Protein AF-A0A938AY79-F1 (afdb_monomer_lite)

pLDDT: mean 80.28, std 12.56, range [39.19, 93.06]

Secondary structure (DSSP, 8-state):
-HHHHHHTTHHHHHHHHHHHHT--HHHHHHHHHHHHHHHHTTS-HHHHHHHHHHHHHHHHHHTT--HHHHHHHHHHHHHHHHHSTTT-HHHHHHHHHS-TT--HHHHHHHHHHHHHHHHHHHHHHHH-HHHHHHHHHHH--

Foldseek 3Di:
DVVVCVVVCVLVVLVCVCVVPVDQLVNVLVVLLVVLLVCLLPDPLVVSCVVSVVPVQVSCVSNVHDSQLSVVLSVLSSVLSCLADDPVVVLVVVVVPDDPPQDSVNSNVVSVVVSVVSVVVSVCCVVCVCVRCVVCVVPVD

Structure (mmCIF, N/CA/C/O backbone):
data_AF-A0A938AY79-F1
#
_entry.id   AF-A0A938AY79-F1
#
loop_
_atom_site.group_PDB
_atom_site.id
_atom_site.type_symbol
_atom_site.label_atom_id
_atom_site.label_alt_id
_atom_site.label_comp_id
_atom_site.label_asym_id
_atom_site.label_entity_id
_atom_site.label_seq_id
_atom_site.pdbx_PDB_ins_code
_atom_site.Cartn_x
_atom_site.Cartn_y
_atom_site.Cartn_z
_atom_site.occupancy
_atom_site.B_iso_or_equiv
_atom_site.auth_seq_id
_atom_site.auth_comp_id
_atom_site.auth_asym_id
_atom_site.auth_atom_id
_atom_site.pdbx_PDB_model_num
ATOM 1 N N . PHE A 1 1 ? 21.951 12.305 -7.093 1.00 49.75 1 PHE A N 1
ATOM 2 C CA . PHE A 1 1 ? 21.289 11.034 -6.719 1.00 49.75 1 PHE A CA 1
ATOM 3 C C . PHE A 1 1 ? 21.605 9.860 -7.653 1.00 49.75 1 PHE A C 1
ATOM 5 O O . PHE A 1 1 ? 22.158 8.886 -7.162 1.00 49.75 1 PHE A O 1
ATOM 12 N N . ASN A 1 2 ? 21.381 9.939 -8.977 1.00 39.19 2 ASN A N 1
ATOM 13 C CA . ASN A 1 2 ? 21.724 8.848 -9.924 1.00 39.19 2 ASN A CA 1
ATOM 14 C C . ASN A 1 2 ? 23.193 8.367 -9.846 1.00 39.19 2 ASN A C 1
ATOM 16 O O . ASN A 1 2 ? 23.463 7.175 -9.969 1.00 39.19 2 ASN A O 1
ATOM 20 N N . ASN A 1 3 ? 24.137 9.280 -9.591 1.00 48.50 3 ASN A N 1
ATOM 21 C CA . ASN A 1 3 ? 25.565 8.951 -9.474 1.00 48.50 3 ASN A CA 1
ATOM 22 C C . ASN A 1 3 ? 25.924 8.302 -8.126 1.00 48.50 3 ASN A C 1
ATOM 24 O O . ASN A 1 3 ? 26.797 7.446 -8.089 1.00 48.50 3 ASN A O 1
ATOM 28 N N . LEU A 1 4 ? 25.207 8.633 -7.045 1.00 52.28 4 LEU A N 1
ATOM 29 C CA . LEU A 1 4 ? 25.389 8.024 -5.722 1.00 52.28 4 LEU A CA 1
ATOM 30 C C . LEU A 1 4 ? 24.872 6.575 -5.713 1.00 52.28 4 LEU A C 1
ATOM 32 O O . LEU A 1 4 ? 25.528 5.680 -5.203 1.00 52.28 4 LEU A O 1
ATOM 36 N N . TYR A 1 5 ? 23.736 6.324 -6.372 1.00 51.81 5 TYR A N 1
ATOM 37 C CA . TYR A 1 5 ? 23.151 4.986 -6.525 1.00 51.81 5 TYR A CA 1
ATOM 38 C C . TYR A 1 5 ? 24.025 4.047 -7.377 1.00 51.81 5 TYR A C 1
ATOM 40 O O . TYR A 1 5 ? 24.119 2.850 -7.110 1.00 51.81 5 TYR A O 1
ATOM 48 N N . ARG A 1 6 ? 24.712 4.604 -8.387 1.00 51.44 6 ARG A N 1
ATOM 49 C CA . ARG A 1 6 ? 25.754 3.897 -9.146 1.00 51.44 6 ARG A CA 1
ATOM 50 C C . ARG A 1 6 ? 27.017 3.659 -8.308 1.00 51.44 6 ARG A C 1
ATOM 52 O O . ARG A 1 6 ? 27.554 2.561 -8.370 1.00 51.44 6 ARG A O 1
ATOM 59 N N . ALA A 1 7 ? 27.452 4.645 -7.518 1.00 57.56 7 ALA A N 1
ATOM 60 C CA . ALA A 1 7 ? 28.641 4.549 -6.665 1.00 57.56 7 ALA A CA 1
ATOM 61 C C . ALA A 1 7 ? 28.484 3.546 -5.507 1.00 57.56 7 ALA A C 1
ATOM 63 O O . ALA A 1 7 ? 29.437 2.853 -5.175 1.00 57.56 7 ALA A O 1
ATOM 64 N N . MET A 1 8 ? 27.282 3.413 -4.938 1.00 61.00 8 MET A N 1
ATOM 65 C CA . MET A 1 8 ? 26.979 2.436 -3.879 1.00 61.00 8 MET A CA 1
ATOM 66 C C . MET A 1 8 ? 26.809 0.998 -4.397 1.00 61.00 8 MET A C 1
ATOM 68 O O . MET A 1 8 ? 26.520 0.100 -3.614 1.00 61.00 8 MET A O 1
ATOM 72 N N . GLY A 1 9 ? 26.915 0.759 -5.710 1.00 62.22 9 GLY A N 1
ATOM 73 C CA . GLY A 1 9 ? 26.753 -0.584 -6.271 1.00 62.22 9 GLY A CA 1
ATOM 74 C C . GLY A 1 9 ? 25.336 -1.152 -6.141 1.00 62.22 9 GLY A C 1
ATOM 75 O O . GLY A 1 9 ? 25.135 -2.331 -6.393 1.00 62.22 9 GLY A O 1
ATOM 76 N N . ALA A 1 10 ? 24.323 -0.345 -5.812 1.00 61.88 10 ALA A N 1
ATOM 77 C CA . ALA A 1 10 ? 22.957 -0.834 -5.602 1.00 61.88 10 ALA A CA 1
ATOM 78 C C . ALA A 1 10 ? 22.393 -1.546 -6.847 1.00 61.88 10 ALA A C 1
ATOM 80 O O . ALA A 1 10 ? 21.734 -2.576 -6.735 1.00 61.88 10 ALA A O 1
ATOM 81 N N . LYS A 1 11 ? 22.735 -1.064 -8.054 1.00 57.69 11 LYS A N 1
ATOM 82 C CA . LYS A 1 11 ? 22.389 -1.746 -9.311 1.00 57.69 11 LYS A CA 1
ATOM 83 C C . LYS A 1 11 ? 23.041 -3.132 -9.422 1.00 57.69 11 LYS A C 1
ATOM 85 O O . LYS A 1 11 ? 22.367 -4.058 -9.854 1.00 57.69 11 LYS A O 1
ATOM 90 N N . SER A 1 12 ? 24.322 -3.285 -9.065 1.00 61.22 12 SER A N 1
ATOM 91 C CA . SER A 1 12 ? 24.992 -4.593 -9.127 1.00 61.22 12 SER A CA 1
ATOM 92 C C . SER A 1 12 ? 24.543 -5.506 -7.992 1.00 61.22 12 SER A C 1
ATOM 94 O O . SER A 1 12 ? 24.374 -6.689 -8.226 1.00 61.22 12 SER A O 1
ATOM 96 N N . MET A 1 13 ? 24.261 -4.974 -6.804 1.00 63.38 13 MET A N 1
ATOM 97 C CA . MET A 1 13 ? 23.721 -5.729 -5.674 1.00 63.38 13 MET A CA 1
ATOM 98 C C . MET A 1 13 ? 22.343 -6.311 -6.002 1.00 63.38 13 MET A C 1
ATOM 100 O O . MET A 1 13 ? 22.139 -7.506 -5.830 1.00 63.38 13 MET A O 1
ATOM 104 N N . VAL A 1 14 ? 21.430 -5.508 -6.561 1.00 62.53 14 VAL A N 1
ATOM 105 C CA . VAL A 1 14 ? 20.116 -5.995 -7.012 1.00 62.53 14 VAL A CA 1
ATOM 106 C C . VAL A 1 14 ? 20.273 -6.989 -8.162 1.00 62.53 14 VAL A C 1
ATOM 108 O O . VAL A 1 14 ? 19.686 -8.060 -8.104 1.00 62.53 14 VAL A O 1
ATOM 111 N N . MET A 1 15 ? 21.104 -6.696 -9.170 1.00 60.44 15 MET A N 1
ATOM 112 C CA . MET A 1 15 ? 21.361 -7.625 -10.283 1.00 60.44 15 MET A CA 1
ATOM 113 C C . MET A 1 15 ? 22.013 -8.940 -9.825 1.00 60.44 15 MET A C 1
ATOM 115 O O . MET A 1 15 ? 21.705 -9.980 -10.390 1.00 60.44 15 MET A O 1
ATOM 119 N N . ASN A 1 16 ? 22.868 -8.921 -8.799 1.00 64.25 16 ASN A N 1
ATOM 120 C CA . ASN A 1 16 ? 23.522 -10.108 -8.241 1.00 64.25 16 ASN A CA 1
ATOM 121 C C . ASN A 1 16 ? 22.593 -10.892 -7.302 1.00 64.25 16 ASN A C 1
ATOM 123 O O . ASN A 1 16 ? 22.651 -12.115 -7.291 1.00 64.25 16 ASN A O 1
ATOM 127 N N . MET A 1 17 ? 21.708 -10.228 -6.550 1.00 58.72 17 MET A N 1
ATOM 128 C CA . MET A 1 17 ? 20.646 -10.899 -5.784 1.00 58.72 17 MET A CA 1
ATOM 129 C C . MET A 1 17 ? 19.605 -11.533 -6.716 1.00 58.72 17 MET A C 1
ATOM 131 O O . MET A 1 17 ? 19.168 -12.651 -6.471 1.00 58.72 17 MET A O 1
ATOM 135 N N . VAL A 1 18 ? 19.245 -10.851 -7.809 1.00 56.47 18 VAL A N 1
ATOM 136 C CA . VAL A 1 18 ? 18.355 -11.371 -8.862 1.00 56.47 18 VAL A CA 1
ATOM 137 C C . VAL A 1 18 ? 19.025 -12.514 -9.628 1.00 56.47 18 VAL A C 1
ATOM 139 O O . VAL A 1 18 ? 18.405 -13.550 -9.842 1.00 56.47 18 VAL A O 1
ATOM 142 N N . GLY A 1 19 ? 20.296 -12.351 -10.004 1.00 58.00 19 GLY A N 1
ATOM 143 C CA . GLY A 1 19 ? 21.068 -13.347 -10.750 1.00 58.00 19 GLY A CA 1
ATOM 144 C C . GLY A 1 19 ? 21.511 -14.554 -9.920 1.00 58.00 19 GLY A C 1
ATOM 145 O O . GLY A 1 19 ? 21.723 -15.618 -10.485 1.00 58.00 19 GLY A O 1
ATOM 146 N N . GLY A 1 20 ? 21.634 -14.411 -8.596 1.00 55.38 20 GLY A N 1
ATOM 147 C CA . GLY A 1 20 ? 22.028 -15.488 -7.681 1.00 55.38 20 GLY A CA 1
ATOM 148 C C . GLY A 1 20 ? 20.867 -16.298 -7.096 1.00 55.38 20 GLY A C 1
ATOM 149 O O . GLY A 1 20 ? 21.109 -17.361 -6.534 1.00 55.38 20 GLY A O 1
ATOM 150 N N . LEU A 1 21 ? 19.623 -15.815 -7.211 1.00 51.94 21 LEU A N 1
ATOM 151 C CA . LEU A 1 21 ? 18.430 -16.481 -6.666 1.00 51.94 21 LEU A CA 1
ATOM 152 C C . LEU A 1 21 ? 17.322 -16.735 -7.709 1.00 51.94 21 LEU A C 1
ATOM 154 O O . LEU A 1 21 ? 16.236 -17.151 -7.321 1.00 51.94 21 LEU A O 1
ATOM 158 N N . GLU A 1 22 ? 17.552 -16.463 -9.002 1.00 59.19 22 GLU A N 1
ATOM 159 C CA . GLU A 1 22 ? 16.518 -16.522 -10.062 1.00 59.19 22 GLU A CA 1
ATOM 160 C C . GLU A 1 22 ? 15.197 -15.828 -9.657 1.00 59.19 22 GLU A C 1
ATOM 162 O O . GLU A 1 22 ? 14.101 -16.218 -10.067 1.00 59.19 22 GLU A O 1
ATOM 167 N N . LEU A 1 23 ? 15.264 -14.797 -8.803 1.00 64.25 23 LEU A N 1
ATOM 168 C CA . LEU A 1 23 ? 14.056 -14.183 -8.258 1.00 64.25 23 LEU A CA 1
ATOM 169 C C . LEU A 1 23 ? 13.332 -13.437 -9.373 1.00 64.25 23 LEU A C 1
ATOM 171 O O . LEU A 1 23 ? 13.854 -12.480 -9.948 1.00 64.25 23 LEU A O 1
ATOM 175 N N . SER A 1 24 ? 12.093 -13.852 -9.633 1.00 80.12 24 SER A N 1
ATOM 176 C CA . SER A 1 24 ? 11.204 -13.163 -10.562 1.00 80.12 24 SER A CA 1
ATOM 177 C C . SER A 1 24 ? 11.076 -11.679 -10.173 1.00 80.12 24 SER A C 1
ATOM 179 O O . SER A 1 24 ? 10.829 -11.385 -8.999 1.00 80.12 24 SER A O 1
ATOM 181 N N . PRO A 1 25 ? 11.175 -10.724 -11.121 1.00 82.19 25 PRO A N 1
ATOM 182 C CA . PRO A 1 25 ? 10.957 -9.294 -10.868 1.00 82.19 25 PRO A CA 1
ATOM 183 C C . PRO A 1 25 ? 9.663 -8.988 -10.096 1.00 82.19 25 PRO A C 1
ATOM 185 O O . PRO A 1 25 ? 9.608 -8.045 -9.305 1.00 82.19 25 PRO A O 1
ATOM 188 N N . TRP A 1 26 ? 8.638 -9.825 -10.276 1.00 84.62 26 TRP A N 1
ATOM 189 C CA . TRP A 1 26 ? 7.377 -9.765 -9.538 1.00 84.62 26 TRP A CA 1
ATOM 190 C C . TRP A 1 26 ? 7.526 -10.026 -8.042 1.00 84.62 26 TRP A C 1
ATOM 192 O O . TRP A 1 26 ? 6.877 -9.361 -7.239 1.00 84.62 26 TRP A O 1
ATOM 202 N N . LEU A 1 27 ? 8.396 -10.952 -7.647 1.00 85.50 27 LEU A N 1
ATOM 203 C CA . LEU A 1 27 ? 8.629 -11.263 -6.240 1.00 85.50 27 LEU A CA 1
ATOM 204 C C . LEU A 1 27 ? 9.282 -10.080 -5.517 1.00 85.50 27 LEU A C 1
ATOM 206 O O . LEU A 1 27 ? 8.912 -9.764 -4.388 1.00 85.50 27 LEU A O 1
ATOM 210 N N . ILE A 1 28 ? 10.191 -9.371 -6.189 1.00 87.31 28 ILE A N 1
ATOM 211 C CA . ILE A 1 28 ? 10.795 -8.140 -5.663 1.00 87.31 28 ILE A CA 1
ATOM 212 C C . ILE A 1 28 ? 9.750 -7.030 -5.548 1.00 87.31 28 ILE A C 1
ATOM 214 O O . ILE A 1 28 ? 9.676 -6.376 -4.509 1.00 87.31 28 ILE A O 1
ATOM 218 N N . LEU A 1 29 ? 8.914 -6.840 -6.574 1.00 89.50 29 LEU A N 1
ATOM 219 C CA . LEU A 1 29 ? 7.813 -5.873 -6.536 1.00 89.50 29 LEU A CA 1
ATOM 220 C C . LEU A 1 29 ? 6.882 -6.141 -5.343 1.00 89.50 29 LEU A C 1
ATOM 222 O O . LEU A 1 29 ? 6.621 -5.229 -4.561 1.00 89.50 29 LEU A O 1
ATOM 226 N N . ILE A 1 30 ? 6.419 -7.382 -5.182 1.00 90.12 30 ILE A N 1
ATOM 227 C CA . ILE A 1 30 ? 5.538 -7.783 -4.078 1.00 90.12 30 ILE A CA 1
ATOM 228 C C . ILE A 1 30 ? 6.234 -7.562 -2.733 1.00 90.12 30 ILE A C 1
ATOM 230 O O . ILE A 1 30 ? 5.624 -7.028 -1.812 1.00 90.12 30 ILE A O 1
ATOM 234 N N . SER A 1 31 ? 7.523 -7.888 -2.627 1.00 89.62 31 SER A N 1
ATOM 235 C CA . SER A 1 31 ? 8.295 -7.667 -1.397 1.00 89.62 31 SER A CA 1
ATOM 236 C C . SER A 1 31 ? 8.369 -6.182 -1.035 1.00 89.62 31 SER A C 1
ATOM 238 O O . SER A 1 31 ? 8.147 -5.817 0.117 1.00 89.62 31 SER A O 1
ATOM 240 N N . ILE A 1 32 ? 8.612 -5.307 -2.017 1.00 91.88 32 ILE A N 1
ATOM 241 C CA . ILE A 1 32 ? 8.601 -3.850 -1.822 1.00 91.88 32 ILE A CA 1
ATOM 242 C C . ILE A 1 32 ? 7.213 -3.379 -1.371 1.00 91.88 32 ILE A C 1
ATOM 244 O O . ILE A 1 32 ? 7.116 -2.602 -0.424 1.00 91.88 32 ILE A O 1
ATOM 248 N N . GLN A 1 33 ? 6.141 -3.867 -2.001 1.00 92.25 33 GLN A N 1
ATOM 249 C CA . GLN A 1 33 ? 4.762 -3.535 -1.620 1.00 92.25 33 GLN A CA 1
ATOM 250 C C . GLN A 1 33 ? 4.447 -3.973 -0.182 1.00 92.25 33 GLN A C 1
ATOM 252 O O . GLN A 1 33 ? 3.849 -3.208 0.571 1.00 92.25 33 GLN A O 1
ATOM 257 N N . LEU A 1 34 ? 4.888 -5.160 0.237 1.00 91.31 34 LEU A N 1
ATOM 258 C CA . LEU A 1 34 ? 4.711 -5.630 1.613 1.00 91.31 34 LEU A CA 1
ATOM 259 C C . LEU A 1 34 ? 5.492 -4.776 2.616 1.00 91.31 34 LEU A C 1
ATOM 261 O O . LEU A 1 34 ? 4.954 -4.426 3.661 1.00 91.31 34 LEU A O 1
ATOM 265 N N . ILE A 1 35 ? 6.730 -4.392 2.294 1.00 91.44 35 ILE A N 1
ATOM 266 C CA . ILE A 1 35 ? 7.524 -3.494 3.145 1.00 91.44 35 ILE A CA 1
ATOM 267 C C . ILE A 1 35 ? 6.825 -2.137 3.294 1.00 91.44 35 ILE A C 1
ATOM 269 O O . ILE A 1 35 ? 6.719 -1.634 4.408 1.00 91.44 35 ILE A O 1
ATOM 273 N N . ILE A 1 36 ? 6.311 -1.562 2.200 1.00 92.06 36 ILE A N 1
ATOM 274 C CA . ILE A 1 36 ? 5.557 -0.298 2.232 1.00 92.06 36 ILE A CA 1
ATOM 275 C C . ILE A 1 36 ? 4.313 -0.432 3.113 1.00 92.06 36 ILE A C 1
ATOM 277 O O . ILE A 1 36 ? 4.094 0.426 3.961 1.00 92.06 36 ILE A O 1
ATOM 281 N N . LEU A 1 37 ? 3.545 -1.516 2.961 1.00 90.25 37 LEU A N 1
ATOM 282 C CA . LEU A 1 37 ? 2.347 -1.776 3.764 1.00 90.25 37 LEU A CA 1
ATOM 283 C C . LEU A 1 37 ? 2.680 -1.838 5.261 1.00 90.25 37 LEU A C 1
ATOM 285 O O . LEU A 1 37 ? 2.035 -1.181 6.075 1.00 90.25 37 LEU A O 1
ATOM 289 N N . LEU A 1 38 ? 3.720 -2.599 5.618 1.00 89.50 38 LEU A N 1
ATOM 290 C CA . LEU A 1 38 ? 4.159 -2.765 7.005 1.00 89.50 38 LEU A CA 1
ATOM 291 C C . LEU A 1 38 ? 4.674 -1.458 7.614 1.00 89.50 38 LEU A C 1
ATOM 293 O O . LEU A 1 38 ? 4.400 -1.178 8.777 1.00 89.50 38 LEU A O 1
ATOM 297 N N . LEU A 1 39 ? 5.407 -0.653 6.843 1.00 89.50 39 LEU A N 1
ATOM 298 C CA . LEU A 1 39 ? 5.865 0.661 7.293 1.00 89.50 39 LEU A CA 1
ATOM 299 C C . LEU A 1 39 ? 4.694 1.637 7.441 1.00 89.50 39 LEU A C 1
ATOM 301 O O . LEU A 1 39 ? 4.619 2.347 8.442 1.00 89.50 39 LEU A O 1
ATOM 305 N N . GLY A 1 40 ? 3.757 1.628 6.492 1.00 87.06 40 GLY A N 1
ATOM 306 C CA . GLY A 1 40 ? 2.564 2.473 6.506 1.00 87.06 40 GLY A CA 1
ATOM 307 C C . GLY A 1 40 ? 1.599 2.166 7.650 1.00 87.06 40 GLY A C 1
ATOM 308 O O . GLY A 1 40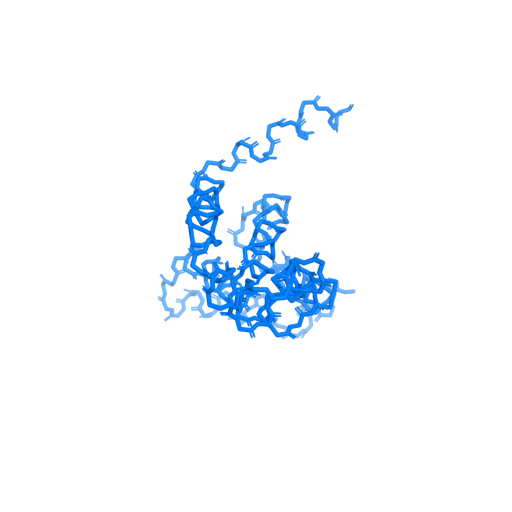 ? 0.785 3.007 8.012 1.00 87.06 40 GLY A O 1
ATOM 309 N N . PHE A 1 41 ? 1.701 0.988 8.268 1.00 85.44 41 PHE A N 1
ATOM 310 C CA . PHE A 1 41 ? 0.957 0.684 9.485 1.00 85.44 41 PHE A CA 1
ATOM 311 C C . PHE A 1 41 ? 1.414 1.480 10.704 1.00 85.44 41 PHE A C 1
ATOM 313 O O . PHE A 1 41 ? 0.661 1.522 11.665 1.00 85.44 41 PHE A O 1
ATOM 320 N N . VAL A 1 42 ? 2.621 2.049 10.716 1.00 82.25 42 VAL A N 1
ATOM 321 C CA . VAL A 1 42 ? 3.191 2.738 11.892 1.00 82.25 42 VAL A CA 1
ATOM 322 C C . VAL A 1 42 ? 3.585 4.179 11.570 1.00 82.25 42 VAL A C 1
ATOM 324 O O . VAL A 1 42 ? 3.571 5.038 12.449 1.00 82.25 42 VAL A O 1
ATOM 327 N N . ILE A 1 43 ? 3.955 4.438 10.318 1.00 88.06 43 ILE A N 1
ATOM 328 C CA . ILE A 1 43 ? 4.532 5.694 9.847 1.00 88.06 43 ILE A CA 1
ATOM 329 C C . ILE A 1 43 ? 3.554 6.369 8.876 1.00 88.06 43 ILE A C 1
ATOM 331 O O . ILE A 1 43 ? 2.896 5.701 8.083 1.00 88.06 43 ILE A O 1
ATOM 335 N N . ASP A 1 44 ? 3.504 7.701 8.923 1.00 87.44 44 ASP A N 1
ATOM 336 C CA . ASP A 1 44 ? 2.728 8.546 8.008 1.00 87.44 44 ASP A CA 1
ATOM 337 C C . ASP A 1 44 ? 3.133 8.364 6.529 1.00 87.44 44 ASP A C 1
ATOM 339 O O . ASP A 1 44 ? 4.306 8.126 6.213 1.00 87.44 44 ASP A O 1
ATOM 343 N N . ASP A 1 45 ? 2.175 8.493 5.609 1.00 86.94 45 ASP A N 1
ATOM 344 C CA . ASP A 1 45 ? 2.353 8.235 4.177 1.00 86.94 45 ASP A CA 1
ATOM 345 C C . ASP A 1 45 ? 3.411 9.124 3.523 1.00 86.94 45 ASP A C 1
ATOM 347 O O . ASP A 1 45 ? 4.230 8.629 2.733 1.00 86.94 45 ASP A O 1
ATOM 351 N N . PHE A 1 46 ? 3.477 10.402 3.900 1.00 89.31 46 PHE A N 1
ATOM 352 C CA . PHE A 1 46 ? 4.516 11.304 3.411 1.00 89.31 46 PHE A CA 1
ATOM 353 C C . PHE A 1 46 ? 5.906 10.893 3.906 1.00 89.31 46 PHE A C 1
ATOM 355 O O . PHE A 1 46 ? 6.879 10.924 3.147 1.00 89.31 46 PHE A O 1
ATOM 362 N N . ALA A 1 47 ? 6.024 10.444 5.154 1.00 91.75 47 ALA A N 1
ATOM 363 C CA . ALA A 1 47 ? 7.298 9.967 5.684 1.00 91.75 47 ALA A CA 1
ATOM 364 C C . ALA A 1 47 ? 7.738 8.656 5.006 1.00 91.75 47 ALA A C 1
ATOM 366 O O . ALA A 1 47 ? 8.910 8.517 4.631 1.00 91.75 47 ALA A O 1
ATOM 367 N N . VAL A 1 48 ? 6.807 7.725 4.761 1.00 92.50 48 VAL A N 1
ATOM 368 C CA . VAL A 1 48 ? 7.101 6.485 4.025 1.00 92.50 48 VAL A CA 1
ATOM 369 C C . VAL A 1 48 ? 7.542 6.793 2.596 1.00 92.50 48 VAL A C 1
ATOM 371 O O . VAL A 1 48 ? 8.547 6.235 2.147 1.00 92.50 48 VAL A O 1
ATOM 374 N N . VAL A 1 49 ? 6.861 7.693 1.874 1.00 92.31 49 VAL A N 1
ATOM 375 C CA . VAL A 1 49 ? 7.233 7.993 0.481 1.00 92.31 49 VAL A CA 1
ATOM 376 C C . VAL A 1 49 ? 8.606 8.656 0.405 1.00 92.31 49 VAL A C 1
ATOM 378 O O . VAL A 1 49 ? 9.422 8.261 -0.426 1.00 92.31 49 VAL A O 1
ATOM 381 N N . MET A 1 50 ? 8.916 9.595 1.303 1.00 92.50 50 MET A N 1
ATOM 382 C CA . MET A 1 50 ? 10.221 10.264 1.324 1.00 92.50 50 MET A CA 1
ATOM 383 C C . MET A 1 50 ? 11.368 9.297 1.642 1.00 92.50 50 MET A C 1
ATOM 385 O O . MET A 1 50 ? 12.469 9.462 1.115 1.00 92.50 50 MET A O 1
ATOM 389 N N . MET A 1 51 ? 11.113 8.272 2.457 1.00 90.75 51 MET A N 1
ATOM 390 C CA . MET A 1 51 ? 12.105 7.259 2.822 1.00 90.75 51 MET A CA 1
ATOM 391 C C . MET A 1 51 ? 12.271 6.179 1.744 1.00 90.75 51 MET A C 1
ATOM 393 O O . MET A 1 51 ? 13.393 5.831 1.370 1.00 90.75 51 MET A O 1
ATOM 397 N N . VAL A 1 52 ? 11.162 5.636 1.238 1.00 90.12 52 VAL A N 1
ATOM 398 C CA . VAL A 1 52 ? 11.166 4.457 0.360 1.00 90.12 52 VAL A CA 1
ATOM 399 C C . VAL A 1 52 ? 11.331 4.838 -1.108 1.00 90.12 52 VAL A C 1
ATOM 401 O O . VAL A 1 52 ? 12.034 4.135 -1.837 1.00 90.12 52 VAL A O 1
ATOM 404 N N . ALA A 1 53 ? 10.742 5.946 -1.573 1.00 89.38 53 ALA A N 1
ATOM 405 C CA . ALA A 1 53 ? 10.772 6.305 -2.992 1.00 89.38 53 ALA A CA 1
ATOM 406 C C . ALA A 1 53 ? 12.195 6.452 -3.574 1.00 89.38 53 ALA A C 1
ATOM 408 O O . ALA A 1 53 ? 12.440 5.903 -4.653 1.00 89.38 53 ALA A O 1
ATOM 409 N N . PRO A 1 54 ? 13.171 7.090 -2.892 1.00 87.62 54 PRO A N 1
ATOM 410 C CA . PRO A 1 54 ? 14.536 7.209 -3.411 1.00 87.62 54 PRO A CA 1
ATOM 411 C C . PRO A 1 54 ? 15.225 5.861 -3.659 1.00 87.62 54 PRO A C 1
ATOM 413 O O . PRO A 1 54 ? 16.123 5.778 -4.496 1.00 87.62 54 PRO A O 1
ATOM 416 N N . ILE A 1 55 ? 14.808 4.815 -2.942 1.00 88.69 55 ILE A N 1
ATOM 417 C CA . ILE A 1 55 ? 15.377 3.467 -3.021 1.00 88.69 55 ILE A CA 1
ATOM 418 C C . ILE A 1 55 ? 14.574 2.609 -4.004 1.00 88.69 55 ILE A C 1
ATOM 420 O O . ILE A 1 55 ? 15.154 1.971 -4.881 1.00 88.69 55 ILE A O 1
ATOM 424 N N . ALA A 1 56 ? 13.244 2.622 -3.898 1.00 88.94 56 ALA A N 1
ATOM 425 C CA . ALA A 1 56 ? 12.361 1.764 -4.678 1.00 88.94 56 ALA A CA 1
ATOM 426 C C . ALA A 1 56 ? 12.278 2.178 -6.155 1.00 8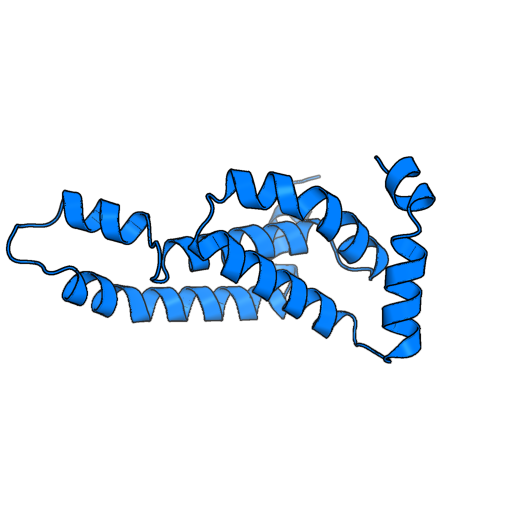8.94 56 ALA A C 1
ATOM 428 O O . ALA A 1 56 ? 12.372 1.318 -7.028 1.00 88.94 56 ALA A O 1
ATOM 429 N N . PHE A 1 57 ? 12.171 3.473 -6.473 1.00 88.50 57 PHE A N 1
ATOM 430 C CA . PHE A 1 57 ? 12.015 3.920 -7.867 1.00 88.50 57 PHE A CA 1
ATOM 431 C C . PHE A 1 57 ? 13.177 3.485 -8.780 1.00 88.50 57 PHE A C 1
ATOM 433 O O . PHE A 1 57 ? 12.908 2.981 -9.875 1.00 88.50 57 PHE A O 1
ATOM 440 N N . PRO A 1 58 ? 14.457 3.618 -8.376 1.00 86.56 58 PRO A N 1
ATOM 441 C CA . PRO A 1 58 ? 15.573 3.085 -9.154 1.00 86.56 58 PRO A CA 1
ATOM 442 C C . PRO A 1 58 ? 15.514 1.568 -9.362 1.00 86.56 58 PRO A C 1
ATOM 444 O O . PRO A 1 58 ? 15.832 1.110 -10.459 1.00 86.56 58 PRO A O 1
ATOM 447 N N . ILE A 1 59 ? 15.086 0.801 -8.351 1.00 86.25 59 ILE A N 1
ATOM 448 C CA . ILE A 1 59 ? 14.953 -0.664 -8.430 1.00 86.25 59 ILE A CA 1
ATOM 449 C C . ILE A 1 59 ? 13.871 -1.033 -9.443 1.00 86.25 59 ILE A C 1
ATOM 451 O O . ILE A 1 59 ? 14.132 -1.779 -10.381 1.00 86.25 59 ILE A O 1
ATOM 455 N N . ILE A 1 60 ? 12.682 -0.446 -9.310 1.00 89.00 60 ILE A N 1
ATOM 456 C CA . ILE A 1 60 ? 11.546 -0.655 -10.217 1.00 89.00 60 ILE A CA 1
ATOM 457 C C . ILE A 1 60 ? 11.927 -0.320 -11.660 1.00 89.00 60 ILE A C 1
ATOM 459 O O . ILE A 1 60 ? 11.660 -1.105 -12.570 1.00 89.00 60 ILE A O 1
ATOM 463 N N . LYS A 1 61 ? 12.628 0.800 -11.867 1.00 86.69 61 LYS A N 1
ATOM 464 C CA . LYS A 1 61 ? 13.130 1.186 -13.189 1.00 86.69 61 LYS A CA 1
ATOM 465 C C . LYS A 1 61 ? 14.172 0.199 -13.726 1.00 86.69 61 LYS A C 1
ATOM 467 O O . LYS A 1 61 ? 14.173 -0.080 -14.921 1.00 86.69 61 LYS A O 1
ATOM 472 N N . ALA A 1 62 ? 15.055 -0.324 -12.874 1.00 81.81 62 ALA A N 1
ATOM 473 C CA . ALA A 1 62 ? 16.053 -1.322 -13.263 1.00 81.81 62 ALA A CA 1
ATOM 474 C C . ALA A 1 62 ? 15.424 -2.679 -13.621 1.00 81.81 62 ALA A C 1
ATOM 476 O O . ALA A 1 62 ? 15.933 -3.354 -14.510 1.00 81.81 62 ALA A O 1
ATOM 477 N N . LEU A 1 63 ? 14.308 -3.038 -12.980 1.00 82.81 63 LEU A N 1
ATOM 478 C CA . LEU A 1 63 ? 13.510 -4.231 -13.280 1.00 82.81 63 LEU A CA 1
ATOM 479 C C . LEU A 1 63 ? 12.639 -4.084 -14.544 1.00 82.81 63 LEU A C 1
ATOM 481 O O . LEU A 1 63 ? 11.995 -5.045 -14.950 1.00 82.81 63 LEU A O 1
ATOM 485 N N . GLY A 1 64 ? 12.608 -2.900 -15.169 1.00 82.88 64 GLY A N 1
ATOM 486 C CA . GLY A 1 64 ? 11.838 -2.636 -16.390 1.00 82.88 64 GLY A CA 1
ATOM 487 C C . GLY A 1 64 ? 10.364 -2.290 -16.159 1.00 82.88 64 GLY A C 1
ATOM 488 O O . GLY A 1 64 ? 9.609 -2.164 -17.122 1.00 82.88 64 GLY A O 1
ATOM 489 N N . PHE A 1 65 ? 9.940 -2.101 -14.909 1.00 86.88 65 PHE A N 1
ATOM 490 C CA . PHE A 1 65 ? 8.574 -1.697 -14.593 1.00 86.88 65 PHE A CA 1
ATOM 491 C C . PHE A 1 65 ? 8.349 -0.198 -14.822 1.00 86.88 65 PHE A C 1
ATOM 493 O O . PHE A 1 65 ? 9.248 0.637 -14.686 1.00 86.88 65 PHE A O 1
ATOM 500 N N . ASN A 1 66 ? 7.101 0.159 -15.129 1.00 88.00 66 ASN A N 1
ATOM 501 C CA . ASN A 1 66 ? 6.687 1.548 -15.261 1.00 88.00 66 ASN A CA 1
ATOM 502 C C . ASN A 1 66 ? 6.627 2.224 -13.874 1.00 88.00 66 ASN A C 1
ATOM 504 O O . ASN A 1 66 ? 5.926 1.770 -12.970 1.00 88.00 66 ASN A O 1
ATOM 508 N N . THR A 1 67 ? 7.348 3.334 -13.708 1.00 89.38 67 THR A N 1
ATOM 509 C CA . THR A 1 67 ? 7.439 4.050 -12.426 1.00 89.38 67 THR A CA 1
ATOM 510 C C . THR A 1 67 ? 6.158 4.787 -12.040 1.00 89.38 67 THR A C 1
ATOM 512 O O . THR A 1 67 ? 5.905 4.954 -10.852 1.00 89.38 67 THR A O 1
ATOM 515 N N . LEU A 1 68 ? 5.343 5.218 -13.011 1.00 89.19 68 LEU A N 1
ATOM 516 C CA . LEU A 1 68 ? 4.030 5.816 -12.744 1.00 89.19 68 LEU A CA 1
ATOM 517 C C . LEU A 1 68 ? 3.075 4.760 -12.182 1.00 89.19 68 LEU A C 1
ATOM 519 O O . LEU A 1 68 ? 2.439 4.992 -11.159 1.00 89.19 68 LEU A O 1
ATOM 523 N N . TRP A 1 69 ? 3.026 3.583 -12.807 1.00 91.56 69 TRP A N 1
ATOM 524 C CA . TRP A 1 69 ? 2.245 2.454 -12.303 1.00 91.56 69 TRP A CA 1
ATOM 525 C C . TRP A 1 69 ? 2.669 2.062 -10.884 1.00 91.56 69 TRP A C 1
ATOM 527 O O . TRP A 1 69 ? 1.819 1.908 -10.011 1.00 91.56 69 TRP A O 1
ATOM 537 N N . PHE A 1 70 ? 3.976 1.992 -10.620 1.00 92.19 70 PHE A N 1
ATOM 538 C CA . PHE A 1 70 ? 4.476 1.756 -9.266 1.00 92.19 70 PHE A CA 1
ATOM 539 C C . PHE A 1 70 ? 4.055 2.852 -8.275 1.00 92.19 70 PHE A C 1
ATOM 541 O O . PHE A 1 70 ? 3.662 2.531 -7.157 1.00 92.19 70 PHE A O 1
ATOM 548 N N . GLY A 1 71 ? 4.094 4.127 -8.674 1.00 91.56 71 GLY A N 1
ATOM 549 C CA . GLY A 1 71 ? 3.608 5.231 -7.841 1.00 91.56 71 GLY A CA 1
ATOM 550 C C . GLY A 1 71 ? 2.122 5.098 -7.498 1.00 91.56 71 GLY A C 1
ATOM 551 O O . GLY A 1 71 ? 1.728 5.341 -6.362 1.00 91.56 71 GLY A O 1
ATOM 552 N N . ILE A 1 72 ? 1.302 4.636 -8.442 1.00 91.81 72 ILE A N 1
ATOM 553 C CA . ILE A 1 72 ? -0.125 4.385 -8.201 1.00 91.81 72 ILE A CA 1
ATOM 554 C C . ILE A 1 72 ? -0.310 3.207 -7.239 1.00 91.81 72 ILE A C 1
ATOM 556 O O . ILE A 1 72 ? -1.071 3.327 -6.282 1.00 91.81 72 ILE A O 1
ATOM 560 N N . LEU A 1 73 ? 0.428 2.107 -7.429 1.00 92.44 73 LEU A N 1
ATOM 561 C CA . LEU A 1 73 ? 0.419 0.990 -6.480 1.00 92.44 73 LEU A CA 1
ATOM 562 C C . LEU A 1 73 ? 0.833 1.435 -5.074 1.00 92.44 73 LEU A C 1
ATOM 564 O O . LEU A 1 73 ? 0.194 1.039 -4.107 1.00 92.44 73 LEU A O 1
ATOM 568 N N . PHE A 1 74 ? 1.863 2.278 -4.963 1.00 93.06 74 PHE A N 1
ATOM 569 C CA . PHE A 1 74 ? 2.299 2.851 -3.691 1.00 93.06 74 PHE A CA 1
ATOM 570 C C . PHE A 1 74 ? 1.155 3.604 -3.002 1.00 93.06 74 PHE A C 1
ATOM 572 O O . PHE A 1 74 ? 0.876 3.346 -1.835 1.00 93.06 74 PHE A O 1
ATOM 579 N N . ILE A 1 75 ? 0.463 4.493 -3.722 1.00 91.56 75 ILE A N 1
ATOM 580 C CA . ILE A 1 75 ? -0.636 5.295 -3.163 1.00 91.56 75 ILE A CA 1
ATOM 581 C C . ILE A 1 75 ? -1.783 4.395 -2.688 1.00 91.56 75 ILE A C 1
ATOM 583 O O . ILE A 1 75 ? -2.271 4.561 -1.572 1.00 91.56 75 ILE A O 1
ATOM 587 N N . VAL A 1 76 ? -2.202 3.427 -3.509 1.00 90.94 76 VAL A N 1
ATOM 588 C CA . VAL A 1 76 ? -3.287 2.495 -3.151 1.00 90.94 76 VAL A CA 1
ATOM 589 C C . VAL A 1 76 ? -2.899 1.652 -1.933 1.00 90.94 76 VAL A C 1
ATOM 591 O O . VAL A 1 76 ? -3.697 1.473 -1.015 1.00 90.94 76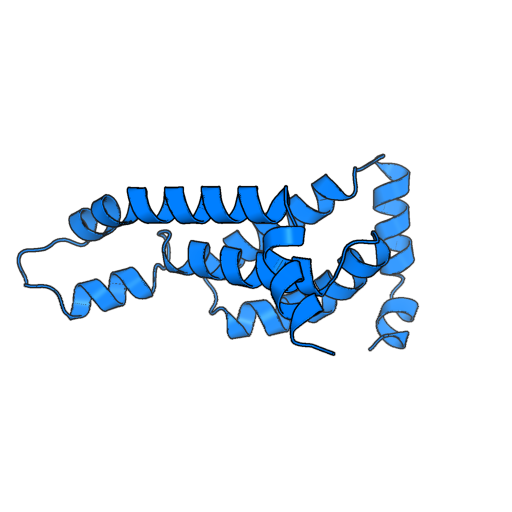 VAL A O 1
ATOM 594 N N . ASN A 1 77 ? -1.655 1.180 -1.881 1.00 91.56 77 ASN A N 1
ATOM 595 C CA . ASN A 1 77 ? -1.142 0.409 -0.755 1.00 91.56 77 ASN A CA 1
ATOM 596 C C . ASN A 1 77 ? -1.102 1.244 0.541 1.00 91.56 77 ASN A C 1
ATOM 598 O O . ASN A 1 77 ? -1.583 0.796 1.581 1.00 91.56 77 ASN A O 1
ATOM 602 N N . MET A 1 78 ? -0.650 2.498 0.471 1.00 90.31 78 MET A N 1
ATOM 603 C CA . MET A 1 78 ? -0.684 3.405 1.622 1.00 90.31 78 MET A CA 1
ATOM 604 C C . MET A 1 78 ? -2.110 3.687 2.110 1.00 90.31 78 MET A C 1
ATOM 606 O O . MET A 1 78 ? -2.345 3.704 3.317 1.00 90.31 78 MET A O 1
ATOM 610 N N . GLN A 1 79 ? -3.091 3.825 1.211 1.00 88.56 79 GLN A N 1
ATOM 611 C CA . GLN A 1 79 ? -4.494 3.931 1.630 1.00 88.56 79 GLN A CA 1
ATOM 612 C C . GLN A 1 79 ? -4.957 2.680 2.382 1.00 88.56 79 GLN A C 1
ATOM 614 O O . GLN A 1 79 ? -5.601 2.799 3.425 1.00 88.56 79 GLN A O 1
ATOM 619 N N . ALA A 1 80 ? -4.604 1.487 1.895 1.00 87.56 80 ALA A N 1
ATOM 620 C CA . ALA A 1 80 ? -4.910 0.240 2.590 1.00 87.56 80 ALA A CA 1
ATOM 621 C C . ALA A 1 80 ? -4.268 0.196 3.991 1.00 87.56 80 ALA A C 1
ATOM 623 O O . ALA A 1 80 ? -4.917 -0.242 4.947 1.00 87.56 80 ALA A O 1
ATOM 624 N N . ALA A 1 81 ? -3.045 0.717 4.141 1.00 86.69 81 ALA A N 1
ATOM 625 C CA . ALA A 1 81 ? -2.365 0.830 5.429 1.00 86.69 81 ALA A CA 1
ATOM 626 C C . ALA A 1 81 ? -3.113 1.744 6.419 1.00 86.69 81 ALA A C 1
ATOM 628 O O . ALA A 1 81 ? -3.296 1.376 7.578 1.00 86.69 81 ALA A O 1
ATOM 629 N N . TYR A 1 82 ? -3.644 2.878 5.950 1.00 82.88 82 TYR A N 1
ATOM 630 C CA . TYR A 1 82 ? -4.403 3.834 6.778 1.00 82.88 82 TYR A CA 1
ATOM 631 C C . TYR A 1 82 ? -5.734 3.280 7.303 1.00 82.88 82 TYR A C 1
ATOM 633 O O . TYR A 1 82 ? -6.282 3.784 8.289 1.00 82.88 82 TYR A O 1
ATOM 641 N N . LEU A 1 83 ? -6.273 2.263 6.631 1.00 80.06 83 LEU A N 1
ATOM 642 C CA . LEU A 1 83 ? -7.568 1.652 6.934 1.00 80.06 83 LEU A CA 1
ATOM 643 C C . LEU A 1 83 ? -7.438 0.361 7.744 1.00 80.06 83 LEU A C 1
ATOM 645 O O . LEU A 1 83 ? -8.430 -0.108 8.301 1.00 80.06 83 LEU A O 1
ATOM 649 N N . THR A 1 84 ? -6.239 -0.220 7.805 1.00 79.06 84 THR A N 1
ATOM 650 C CA . THR A 1 84 ? -5.997 -1.503 8.465 1.00 79.06 84 THR A CA 1
ATOM 651 C C . THR A 1 84 ? -5.439 -1.273 9.878 1.00 79.06 84 THR A C 1
ATOM 653 O O . THR A 1 84 ? -4.504 -0.489 10.049 1.00 79.06 84 THR A O 1
ATOM 656 N N . PRO A 1 85 ? -5.978 -1.937 10.918 1.00 64.75 85 PRO A N 1
ATOM 657 C CA . PRO A 1 85 ? -5.431 -1.852 12.275 1.00 64.75 85 PRO A CA 1
ATOM 658 C C . PRO A 1 85 ? -4.011 -2.441 12.299 1.00 64.75 85 PRO A C 1
ATOM 660 O O . PRO A 1 85 ? -3.842 -3.612 11.953 1.00 64.75 85 PRO A O 1
ATOM 663 N N . PRO A 1 86 ? -2.992 -1.629 12.643 1.00 59.41 86 PRO A N 1
ATOM 664 C CA . PRO A 1 86 ? -2.666 -1.395 14.057 1.00 59.41 86 PRO A CA 1
ATOM 665 C C . PRO A 1 86 ? -2.612 0.084 14.495 1.00 59.41 86 PRO A C 1
ATOM 667 O O . PRO A 1 86 ? -2.733 0.350 15.688 1.00 59.41 86 PRO A O 1
ATOM 670 N N . TYR A 1 87 ? -2.483 1.035 13.562 1.00 62.84 87 TYR A N 1
ATOM 671 C CA . TYR A 1 87 ? -2.445 2.483 13.842 1.00 62.84 87 TYR A CA 1
ATOM 672 C C . TYR A 1 87 ? -3.594 3.251 13.179 1.00 62.84 87 TYR A C 1
ATOM 674 O O . TYR A 1 87 ? -3.905 4.344 13.634 1.00 62.84 87 TYR A O 1
ATOM 682 N N . GLY A 1 88 ? -4.253 2.659 12.163 1.00 65.62 88 GLY A N 1
ATOM 683 C CA . GLY A 1 88 ? -5.564 3.022 11.603 1.00 65.62 88 GLY A CA 1
ATOM 684 C C . GLY A 1 88 ? -6.018 4.457 11.857 1.00 65.62 88 GLY A C 1
ATOM 685 O O . GLY A 1 88 ? -7.039 4.658 12.514 1.00 65.62 88 GLY A O 1
ATOM 686 N N . PHE A 1 89 ? -5.256 5.450 11.389 1.00 71.62 89 PHE A N 1
ATOM 687 C CA . PHE A 1 89 ? -5.439 6.850 11.792 1.00 71.62 89 PHE A CA 1
ATOM 688 C C . PHE A 1 89 ? -6.867 7.330 11.494 1.00 71.62 89 PHE A C 1
ATOM 690 O O . PHE A 1 89 ? -7.512 7.974 12.322 1.00 71.62 89 PHE A O 1
ATOM 697 N N . ASN A 1 90 ? -7.413 6.887 10.357 1.00 78.62 90 ASN A N 1
ATOM 698 C CA . ASN A 1 90 ? -8.798 7.136 9.963 1.00 78.62 90 ASN A CA 1
ATOM 699 C C . ASN A 1 90 ? -9.820 6.500 10.919 1.00 78.62 90 ASN A C 1
ATOM 701 O O . ASN A 1 90 ? -10.885 7.069 11.145 1.00 78.62 90 ASN A O 1
ATOM 705 N N . LEU A 1 91 ? -9.507 5.345 11.508 1.00 81.56 91 LEU A N 1
ATOM 706 C CA . LEU A 1 91 ? -10.369 4.649 12.468 1.00 81.56 91 LEU A CA 1
ATOM 707 C C . LEU A 1 91 ? -10.390 5.381 13.815 1.00 81.56 91 LEU A C 1
ATOM 709 O O . LEU A 1 91 ? -11.455 5.528 14.414 1.00 81.56 91 LEU A O 1
ATOM 713 N N . PHE A 1 92 ? -9.240 5.885 14.280 1.00 80.56 92 PHE A N 1
ATOM 714 C CA . PHE A 1 92 ? -9.169 6.709 15.495 1.00 80.56 92 PHE A CA 1
ATOM 715 C C . PHE A 1 92 ? -9.830 8.072 15.301 1.00 80.56 92 PHE A C 1
ATOM 717 O O . PHE A 1 92 ? -10.533 8.547 16.194 1.00 80.56 92 PHE A O 1
ATOM 724 N N . TYR A 1 93 ? -9.678 8.662 14.117 1.00 82.94 93 TYR A N 1
ATOM 725 C CA . TYR A 1 93 ? -10.396 9.873 13.744 1.00 82.94 93 TYR A CA 1
ATOM 726 C C . TYR A 1 93 ? -11.915 9.649 13.751 1.00 82.94 93 TYR A C 1
ATOM 728 O O . TYR A 1 93 ? -12.649 10.406 14.385 1.00 82.94 93 TYR A O 1
ATOM 736 N N . LEU A 1 94 ? -12.392 8.554 13.145 1.00 83.94 94 LEU A N 1
ATOM 737 C CA . LEU A 1 94 ? -13.797 8.1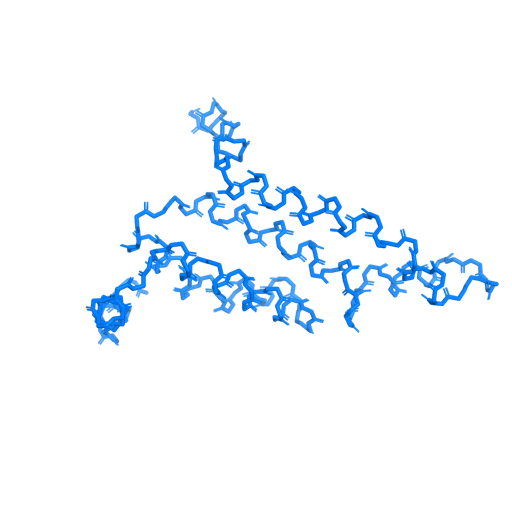40 13.217 1.00 83.94 94 LEU A CA 1
ATOM 738 C C . LEU A 1 94 ? -14.258 7.966 14.666 1.00 83.94 94 LEU A C 1
ATOM 740 O O . LEU A 1 94 ? -15.335 8.439 15.029 1.00 83.94 94 LEU A O 1
ATOM 744 N N . LYS A 1 95 ? -13.433 7.363 15.529 1.00 82.69 95 LYS A N 1
ATOM 745 C CA . LYS A 1 95 ? -13.770 7.194 16.945 1.00 82.69 95 LYS A CA 1
ATOM 746 C C . LYS A 1 95 ? -13.984 8.526 17.682 1.00 82.69 95 LYS A C 1
ATOM 748 O O . LYS A 1 95 ? -14.792 8.564 18.610 1.00 82.69 95 LYS A O 1
ATOM 753 N N . ALA A 1 96 ? -13.305 9.598 17.274 1.00 83.44 96 ALA A N 1
ATOM 754 C CA . ALA A 1 96 ? -13.444 10.921 17.883 1.00 83.44 96 ALA A CA 1
ATOM 755 C C . ALA A 1 96 ? -14.779 11.615 17.552 1.00 83.44 96 ALA A C 1
ATOM 757 O O . ALA A 1 96 ? -15.225 12.464 18.322 1.00 83.44 96 ALA A O 1
ATOM 758 N N . ILE A 1 97 ? -15.423 11.250 16.438 1.00 86.62 97 ILE A N 1
ATOM 759 C CA . ILE A 1 97 ? -16.662 11.889 15.958 1.00 86.62 97 ILE A CA 1
ATOM 760 C C . ILE A 1 97 ? -17.923 11.039 16.173 1.00 86.62 97 ILE A C 1
ATOM 762 O O . ILE A 1 97 ? -19.030 11.576 16.165 1.00 86.62 97 ILE A O 1
ATOM 766 N N . VAL A 1 98 ? -17.791 9.723 16.365 1.00 86.00 98 VAL A N 1
ATOM 767 C CA . VAL A 1 98 ? -18.946 8.828 16.562 1.00 86.00 98 VAL A CA 1
ATOM 768 C C . VAL A 1 98 ? -19.533 8.914 17.982 1.00 86.00 98 VAL A C 1
ATOM 770 O O . VAL A 1 98 ? -18.810 9.191 18.945 1.00 86.00 98 VAL A O 1
ATOM 773 N N . PRO A 1 99 ? -20.839 8.622 18.157 1.00 83.50 99 PRO A N 1
ATOM 774 C CA . PRO A 1 99 ? -21.493 8.624 19.465 1.00 83.50 99 PRO A CA 1
ATOM 775 C C . PRO A 1 99 ? -20.798 7.719 20.492 1.00 83.50 99 PRO A C 1
ATOM 777 O O . PRO A 1 99 ? -20.245 6.671 20.155 1.00 83.50 99 PRO A O 1
ATOM 780 N N . LYS A 1 100 ? -20.898 8.077 21.782 1.00 77.81 100 LYS A N 1
ATOM 781 C CA . LYS A 1 100 ? -20.225 7.376 22.899 1.00 77.81 100 LYS A CA 1
ATOM 782 C C . LYS A 1 100 ? -20.551 5.875 23.012 1.00 77.81 100 LYS A C 1
ATOM 784 O O . LYS A 1 100 ? -19.784 5.158 23.643 1.00 77.81 100 LYS A O 1
ATOM 789 N N . GLY A 1 101 ? -21.646 5.410 22.403 1.00 81.56 101 GLY A N 1
ATOM 790 C CA . GLY A 1 101 ? -22.052 4.000 22.387 1.00 81.56 101 GLY A CA 1
ATOM 791 C C . GLY A 1 101 ? -21.335 3.117 21.358 1.00 81.56 101 GLY A C 1
ATOM 792 O O . GLY A 1 101 ? -21.408 1.902 21.477 1.00 81.56 101 GLY A O 1
ATOM 793 N N . VAL A 1 102 ? -20.636 3.691 20.372 1.00 85.06 102 VAL A N 1
ATOM 794 C CA . VAL A 1 102 ? -19.910 2.916 19.349 1.00 85.06 102 VAL A CA 1
ATOM 795 C C . VAL A 1 102 ? -18.517 2.582 19.866 1.00 85.06 102 VAL A C 1
ATOM 797 O O . VAL A 1 102 ? -17.742 3.488 20.182 1.00 85.06 102 VAL A O 1
ATOM 800 N N . THR A 1 103 ? -18.167 1.305 19.963 1.00 86.62 103 THR A N 1
ATOM 801 C CA . THR A 1 103 ? -16.840 0.886 20.434 1.00 86.62 103 THR A CA 1
ATOM 802 C C . THR A 1 103 ? -15.815 0.887 19.298 1.00 86.62 103 THR A C 1
ATOM 804 O O . THR A 1 103 ? -16.161 0.897 18.118 1.00 86.62 103 THR A O 1
ATOM 807 N N . MET A 1 104 ? -14.521 0.850 19.635 1.00 83.88 104 MET A N 1
ATOM 808 C CA . MET A 1 104 ? -13.474 0.698 18.615 1.00 83.88 104 MET A CA 1
ATOM 809 C C . MET A 1 104 ? -13.580 -0.649 17.880 1.00 83.88 104 MET A C 1
ATOM 811 O O . MET A 1 104 ? -13.267 -0.737 16.697 1.00 83.88 104 MET A O 1
ATOM 815 N N . GLY A 1 105 ? -14.087 -1.683 18.562 1.00 84.62 105 GLY A N 1
ATOM 816 C CA . GLY A 1 105 ? -14.360 -2.987 17.959 1.00 84.62 105 GLY A CA 1
ATOM 817 C C . GLY A 1 105 ? -15.422 -2.922 16.859 1.00 84.62 105 GLY A C 1
ATOM 818 O O . GLY A 1 105 ? -15.253 -3.557 15.819 1.00 84.62 105 GLY A O 1
ATOM 819 N N . ASP A 1 106 ? -16.464 -2.105 17.036 1.00 85.06 106 ASP A N 1
ATOM 820 C CA . ASP A 1 106 ? -17.513 -1.914 16.024 1.00 85.06 106 ASP A CA 1
ATOM 821 C C . ASP A 1 106 ? -16.962 -1.223 14.771 1.00 85.06 106 ASP A C 1
ATOM 823 O O . ASP A 1 106 ? -17.262 -1.625 13.644 1.00 85.06 106 ASP A O 1
ATOM 827 N N . ILE A 1 107 ? -16.088 -0.229 14.962 1.00 84.88 107 ILE A N 1
ATOM 828 C CA . ILE A 1 107 ? -15.402 0.477 13.870 1.00 84.88 107 ILE A CA 1
ATOM 829 C C . ILE A 1 107 ? -14.484 -0.489 13.112 1.00 84.88 107 ILE A C 1
ATOM 831 O O . ILE A 1 107 ? -14.533 -0.559 11.883 1.00 84.88 107 ILE A O 1
ATOM 835 N N . TYR A 1 108 ? -13.694 -1.289 13.834 1.00 85.19 108 TYR A N 1
ATOM 836 C CA . TYR A 1 108 ? -12.799 -2.281 13.233 1.00 85.19 108 TYR A CA 1
ATOM 837 C C . TYR A 1 108 ? -13.551 -3.347 12.449 1.00 85.19 108 TYR A C 1
ATOM 839 O O . TYR A 1 108 ? -13.120 -3.722 11.364 1.00 85.19 108 TYR A O 1
ATOM 847 N N . ARG A 1 109 ? -14.696 -3.817 12.944 1.00 84.00 109 ARG A N 1
ATOM 848 C CA . ARG A 1 109 ? -15.492 -4.814 12.223 1.00 84.00 109 ARG A CA 1
ATOM 849 C C . ARG A 1 109 ? -16.152 -4.229 10.973 1.00 84.00 109 ARG A C 1
ATOM 851 O O . ARG A 1 109 ? -16.273 -4.923 9.968 1.00 84.00 109 ARG A O 1
ATOM 858 N N . SER A 1 110 ? -16.523 -2.951 11.024 1.00 85.25 110 SER A N 1
ATOM 859 C CA . SER A 1 110 ? -17.172 -2.244 9.916 1.00 85.25 110 SER A CA 1
ATOM 860 C C . SER A 1 110 ? -16.222 -1.932 8.757 1.00 85.25 110 SER A C 1
ATOM 862 O O . SER A 1 110 ? -16.672 -1.864 7.616 1.00 85.25 110 SER A O 1
ATOM 864 N N . ILE A 1 111 ? -14.916 -1.772 9.011 1.00 86.88 111 ILE A N 1
ATOM 865 C CA . ILE A 1 111 ? -13.945 -1.450 7.951 1.00 86.88 111 ILE A CA 1
ATOM 866 C C . ILE A 1 111 ? -13.452 -2.679 7.173 1.00 86.88 111 ILE A C 1
ATOM 868 O O . ILE A 1 111 ? -12.997 -2.535 6.042 1.00 86.88 111 ILE A O 1
ATOM 872 N N . ILE A 1 112 ? -13.587 -3.893 7.720 1.00 86.19 112 ILE A N 1
ATOM 873 C CA . ILE A 1 112 ? -13.174 -5.149 7.061 1.00 86.19 112 ILE A CA 1
ATOM 874 C C . ILE A 1 112 ? -13.637 -5.249 5.592 1.00 86.19 112 ILE A C 1
ATOM 876 O O . ILE A 1 112 ? -12.779 -5.467 4.734 1.00 86.19 112 ILE A O 1
ATOM 880 N N . PRO A 1 113 ? -14.931 -5.067 5.244 1.00 87.94 113 PRO A N 1
ATOM 881 C CA . PRO A 1 113 ? -15.365 -5.136 3.845 1.00 87.94 113 PRO A CA 1
ATOM 882 C C . PRO A 1 113 ? -14.676 -4.093 2.956 1.00 87.94 113 PRO A C 1
ATOM 884 O O . PRO A 1 113 ? -14.378 -4.369 1.795 1.00 87.94 113 PRO A O 1
ATOM 887 N N . PHE A 1 114 ? -14.369 -2.915 3.498 1.00 86.69 114 PHE A N 1
ATOM 888 C CA . PHE A 1 114 ? -13.683 -1.859 2.763 1.00 86.69 114 PHE A CA 1
ATOM 889 C C . PHE A 1 114 ? -12.202 -2.182 2.530 1.00 86.69 114 PHE A C 1
ATOM 891 O O . PHE A 1 114 ? -11.697 -1.985 1.426 1.00 86.69 114 PHE A O 1
ATOM 898 N N . VAL A 1 115 ? -11.520 -2.752 3.528 1.00 86.19 115 VAL A N 1
ATOM 899 C CA . VAL A 1 115 ? -10.136 -3.235 3.387 1.00 86.19 115 VAL A CA 1
ATOM 900 C C . VAL A 1 115 ? -10.055 -4.341 2.333 1.00 86.19 115 VAL A C 1
ATOM 902 O O . VAL A 1 115 ? -9.158 -4.321 1.494 1.00 86.19 115 VAL A O 1
ATOM 905 N N . ILE A 1 116 ? -11.019 -5.266 2.311 1.00 88.44 116 ILE A N 1
ATOM 906 C CA . ILE A 1 116 ? -11.087 -6.318 1.286 1.00 88.44 116 ILE A CA 1
ATOM 907 C C . ILE A 1 116 ? -11.198 -5.703 -0.115 1.00 88.44 116 ILE A C 1
ATOM 909 O O . ILE A 1 116 ? -10.447 -6.090 -1.010 1.00 88.44 116 ILE A O 1
ATOM 913 N N . LEU A 1 117 ? -12.079 -4.716 -0.309 1.00 89.88 117 LEU A N 1
ATOM 914 C CA . LEU A 1 117 ? -12.214 -4.024 -1.596 1.00 89.88 117 LEU A CA 1
ATOM 915 C C . LEU A 1 117 ? -10.937 -3.275 -2.001 1.00 89.88 117 LEU A C 1
ATOM 917 O O . LEU A 1 117 ? -10.568 -3.311 -3.173 1.00 89.88 117 LEU A O 1
ATOM 921 N N . GLN A 1 118 ? -10.238 -2.649 -1.052 1.00 87.88 118 GLN A N 1
ATOM 922 C CA . GLN A 1 118 ? -8.943 -2.000 -1.296 1.00 87.88 118 GLN A CA 1
ATOM 923 C C . GLN A 1 118 ? -7.878 -3.001 -1.755 1.00 87.88 118 GLN A C 1
ATOM 925 O O . GLN A 1 118 ? -7.196 -2.765 -2.751 1.00 87.88 118 GLN A O 1
ATOM 930 N N . VAL A 1 119 ? -7.769 -4.152 -1.087 1.00 87.88 119 VAL A N 1
ATOM 931 C CA . VAL A 1 119 ? -6.820 -5.209 -1.473 1.00 87.88 119 VAL A CA 1
ATOM 932 C C . VAL A 1 119 ? -7.167 -5.782 -2.848 1.00 87.88 119 VAL A C 1
ATOM 934 O O . VAL A 1 119 ? -6.275 -5.972 -3.674 1.00 87.88 119 VAL A O 1
ATOM 937 N N . ILE A 1 120 ? -8.452 -6.003 -3.139 1.00 90.25 120 ILE A N 1
ATOM 938 C CA . ILE A 1 120 ? -8.902 -6.436 -4.470 1.00 90.25 120 ILE A CA 1
ATOM 939 C C . ILE A 1 120 ? -8.533 -5.388 -5.524 1.00 90.25 120 ILE A C 1
ATOM 941 O O . ILE A 1 120 ? -7.971 -5.738 -6.560 1.00 90.25 120 ILE A O 1
ATOM 945 N N . GLY A 1 121 ? -8.792 -4.107 -5.255 1.00 88.56 121 GLY A N 1
ATOM 946 C CA . GLY A 1 121 ? -8.412 -3.005 -6.136 1.00 88.56 121 GLY A CA 1
ATOM 947 C C . GLY A 1 121 ? -6.906 -2.965 -6.396 1.00 88.56 121 GLY A C 1
ATOM 948 O O . GLY A 1 121 ? -6.487 -2.862 -7.549 1.00 88.56 121 GLY A O 1
ATOM 949 N N . LEU A 1 122 ? -6.089 -3.134 -5.353 1.00 88.81 122 LEU A N 1
ATOM 950 C CA . LEU A 1 122 ? -4.633 -3.211 -5.465 1.00 88.81 122 LEU A CA 1
ATOM 951 C C . LEU A 1 122 ? -4.197 -4.375 -6.364 1.00 88.81 122 LEU A C 1
ATOM 953 O O . LEU A 1 122 ? -3.373 -4.177 -7.254 1.00 88.81 122 LEU A O 1
ATOM 957 N N . ILE A 1 123 ? -4.770 -5.568 -6.175 1.00 89.25 123 ILE A N 1
ATOM 958 C CA . ILE A 1 123 ? -4.475 -6.748 -7.002 1.00 89.25 123 ILE A CA 1
ATOM 959 C C . ILE A 1 123 ? -4.881 -6.502 -8.458 1.00 89.25 123 ILE A C 1
ATOM 961 O O . ILE A 1 123 ? -4.112 -6.801 -9.369 1.00 89.25 123 ILE A O 1
ATOM 965 N N . ILE A 1 124 ? -6.055 -5.916 -8.698 1.00 89.19 124 ILE A N 1
ATOM 966 C CA . ILE A 1 124 ? -6.523 -5.591 -10.050 1.00 89.19 124 ILE A CA 1
ATOM 967 C C . ILE A 1 124 ? -5.565 -4.611 -10.728 1.00 89.19 124 ILE A C 1
ATOM 969 O O . ILE A 1 124 ? -5.142 -4.862 -11.851 1.00 89.19 124 ILE A O 1
ATOM 973 N N . VAL A 1 125 ? -5.168 -3.528 -10.056 1.00 88.50 125 VAL A N 1
ATOM 974 C CA . VAL A 1 125 ? -4.213 -2.554 -10.614 1.00 88.50 125 VAL A CA 1
ATOM 975 C C . VAL A 1 125 ? -2.835 -3.183 -10.825 1.00 88.50 125 VAL A C 1
ATOM 977 O O . VAL A 1 125 ? -2.127 -2.832 -11.773 1.00 88.50 125 VAL A O 1
ATOM 980 N N . MET A 1 126 ? -2.452 -4.127 -9.966 1.00 86.81 126 MET A N 1
ATOM 981 C CA . MET A 1 126 ? -1.202 -4.865 -10.089 1.00 86.81 126 MET A CA 1
ATOM 982 C C . MET A 1 126 ? -1.209 -5.791 -11.316 1.00 86.81 126 MET A C 1
ATOM 984 O O . MET A 1 126 ? -0.213 -5.851 -12.028 1.00 86.81 126 MET A O 1
ATOM 988 N N . LEU A 1 127 ? -2.322 -6.462 -11.612 1.00 86.06 127 LEU A N 1
ATOM 989 C CA . LEU A 1 127 ? -2.449 -7.339 -12.784 1.00 86.06 127 LEU A CA 1
ATOM 990 C C . LEU A 1 127 ? -2.729 -6.569 -14.085 1.00 86.06 127 LEU A C 1
ATOM 992 O O . LEU A 1 127 ? -2.276 -6.977 -15.153 1.00 86.06 127 LEU A O 1
ATOM 996 N N . PHE A 1 128 ? -3.446 -5.449 -13.995 1.00 87.62 128 PHE A N 1
ATOM 997 C CA . PHE A 1 128 ? -3.903 -4.641 -15.127 1.00 87.62 128 PHE A CA 1
ATOM 998 C C . PHE A 1 128 ? -3.385 -3.194 -15.015 1.00 87.62 128 PHE A C 1
ATOM 1000 O O . P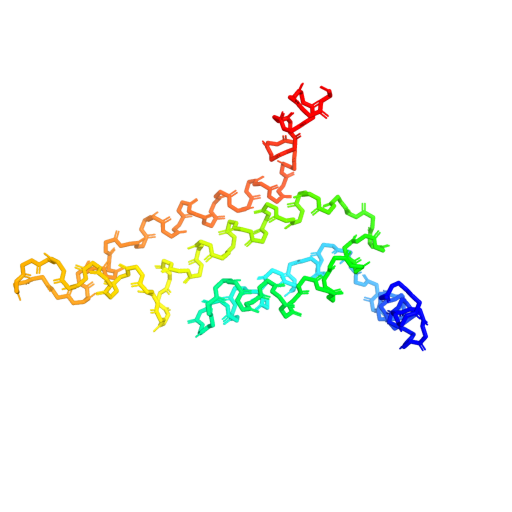HE A 1 128 ? -4.158 -2.265 -14.745 1.00 87.62 128 PHE A O 1
ATOM 1007 N N . PRO A 1 129 ? -2.079 -2.957 -15.254 1.00 81.62 129 PRO A N 1
ATOM 1008 C CA . PRO A 1 129 ? -1.456 -1.631 -15.153 1.00 81.62 129 PRO A CA 1
ATOM 1009 C C . PRO A 1 129 ? -2.090 -0.577 -16.073 1.00 81.62 129 PRO A C 1
ATOM 1011 O O . PRO A 1 129 ? -1.953 0.627 -15.840 1.00 81.62 129 PRO A O 1
ATOM 1014 N N . GLN A 1 130 ? -2.798 -1.004 -17.119 1.00 79.75 130 GLN A N 1
ATOM 1015 C CA . GLN A 1 130 ? -3.501 -0.134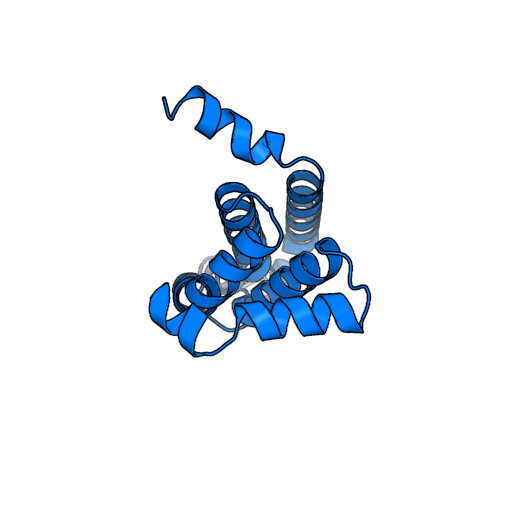 -18.056 1.00 79.75 130 GLN A CA 1
ATOM 1016 C C . GLN A 1 130 ? -4.612 0.662 -17.369 1.00 79.75 130 GLN A C 1
ATOM 1018 O O . GLN A 1 130 ? -4.814 1.815 -17.723 1.00 79.75 130 GLN A O 1
ATOM 1023 N N . ILE A 1 131 ? -5.281 0.111 -16.351 1.00 78.00 131 ILE A N 1
ATOM 1024 C CA . ILE A 1 131 ? -6.349 0.821 -15.620 1.00 78.00 131 ILE A CA 1
ATOM 1025 C C . ILE A 1 131 ? -5.791 2.092 -14.967 1.00 78.00 131 ILE A C 1
ATOM 1027 O O . ILE A 1 131 ? -6.401 3.155 -15.008 1.00 78.00 131 ILE A O 1
ATOM 1031 N N . ALA A 1 132 ? -4.587 1.979 -14.412 1.00 76.56 132 ALA A N 1
ATOM 1032 C CA . ALA A 1 132 ? -3.886 3.062 -13.742 1.00 76.56 132 ALA A CA 1
ATOM 1033 C C . ALA A 1 132 ? -3.211 4.042 -14.719 1.00 76.56 132 ALA A C 1
ATOM 1035 O O . ALA A 1 132 ? -3.126 5.238 -14.451 1.00 76.56 132 ALA A O 1
ATOM 1036 N N . THR A 1 133 ? -2.717 3.551 -15.856 1.00 77.38 133 THR A N 1
ATOM 1037 C CA . THR A 1 133 ? -1.893 4.350 -16.780 1.00 77.38 133 THR A CA 1
ATOM 1038 C C . THR A 1 133 ? -2.658 4.915 -17.978 1.00 77.38 133 THR A C 1
ATOM 1040 O O . THR A 1 133 ? -2.170 5.853 -18.610 1.00 77.38 133 THR A O 1
ATOM 1043 N N . TRP A 1 134 ? -3.865 4.418 -18.268 1.00 81.44 134 TRP A N 1
ATOM 1044 C CA . TRP A 1 134 ? -4.666 4.841 -19.419 1.00 81.44 134 TRP A CA 1
ATOM 1045 C C . TRP A 1 134 ? -5.027 6.326 -19.364 1.00 81.44 134 TRP A C 1
ATOM 1047 O O . TRP A 1 134 ? -4.697 7.064 -20.289 1.00 81.44 134 TRP A O 1
ATOM 1057 N N . LEU A 1 135 ? -5.634 6.794 -18.272 1.00 74.50 135 LEU A N 1
ATOM 1058 C CA . LEU A 1 135 ? -6.079 8.186 -18.175 1.00 74.50 135 LEU A CA 1
ATOM 1059 C C . LEU A 1 135 ? -4.906 9.188 -18.273 1.00 74.50 135 LEU A C 1
ATOM 1061 O O . LEU A 1 135 ? -4.986 10.098 -19.102 1.00 74.50 135 LEU A O 1
ATOM 1065 N N . PRO A 1 136 ? -3.781 9.007 -17.546 1.00 75.56 136 PRO A N 1
ATOM 1066 C CA . PRO A 1 136 ? -2.585 9.826 -17.747 1.00 75.56 136 PRO A CA 1
ATOM 1067 C C . PRO A 1 136 ? -2.037 9.782 -19.179 1.00 75.56 136 PRO A C 1
ATOM 1069 O O . PRO A 1 136 ? -1.548 10.794 -19.668 1.00 75.56 136 PRO A O 1
ATOM 1072 N N . SER A 1 137 ? -2.126 8.642 -19.872 1.00 75.50 137 SER A N 1
ATOM 1073 C CA . SER A 1 137 ? -1.637 8.523 -21.255 1.00 75.50 137 SER A CA 1
ATOM 1074 C C . SER A 1 137 ? -2.500 9.262 -22.286 1.00 75.50 137 SER A C 1
ATOM 1076 O O . SER A 1 137 ? -1.997 9.638 -23.346 1.00 75.50 137 SER A O 1
ATOM 1078 N N . VAL A 1 138 ? -3.786 9.473 -21.978 1.00 75.44 138 VAL A N 1
ATOM 1079 C CA . VAL A 1 138 ? -4.746 10.181 -22.839 1.00 75.44 138 VAL A CA 1
ATOM 1080 C C . VAL A 1 138 ? -4.738 11.688 -22.565 1.00 75.44 138 VAL A C 1
ATOM 1082 O O . VAL A 1 138 ? -4.785 12.464 -23.513 1.00 75.44 138 VAL A O 1
ATOM 1085 N N . LEU A 1 139 ? -4.662 12.101 -21.294 1.00 75.25 139 LEU A N 1
ATOM 1086 C CA . LEU A 1 139 ? -4.714 13.514 -20.883 1.00 75.25 139 LEU A CA 1
ATOM 1087 C C . LEU A 1 139 ? -3.341 14.191 -20.759 1.00 75.25 139 LEU A C 1
ATOM 1089 O O . LEU A 1 139 ? -3.267 15.412 -20.798 1.00 75.25 139 LEU A O 1
ATOM 1093 N N . GLY A 1 140 ? -2.263 13.427 -20.571 1.00 60.59 140 GLY A N 1
ATOM 1094 C CA . GLY A 1 140 ? -0.905 13.942 -20.358 1.00 60.59 140 GLY A CA 1
ATOM 1095 C C . GLY A 1 140 ? -0.105 14.195 -21.639 1.00 60.59 140 GLY A C 1
ATOM 1096 O O . GLY A 1 140 ? 1.123 14.111 -21.591 1.00 60.59 140 GLY A O 1
ATOM 1097 N N . LYS A 1 141 ? -0.781 14.436 -22.769 1.00 49.94 141 LYS A N 1
ATOM 1098 C CA . LYS A 1 141 ? -0.166 14.898 -24.021 1.00 49.94 141 LYS A CA 1
ATOM 1099 C C . LYS A 1 141 ? -0.303 16.403 -24.170 1.00 49.94 141 LYS A C 1
ATOM 1101 O O . LYS A 1 141 ? -1.414 16.907 -23.905 1.00 49.94 141 LYS A O 1
#

Radius of gyration: 17.96 Å; chains: 1; bounding box: 51×31×47 Å

Sequence (141 aa):
FNNLYRAMGAKSMVMNMVGGLELSPWLILISIQLIILLLGFVIDDFAVVMMVAPIAFPIIKALGFNTLWFGILFIVNMQAAYLTPPYGFNLFYLKAIVPKGVTMGDIYRSIIPFVILQVIGLIIVMLFPQIATWLPSVLGK